Protein AF-A0A154L002-F1 (afdb_monomer_lite)

Secondary structure (DSSP, 8-state):
-TT-TTTSHHHHHHHHHHHHHSS-TT-------HHHHHH-HHHHHHHHHHHTT----HHHHHHHHHHTSHHHHHHHHHHHHTT-SSS-TT--SS---S----TT--HHHHHHHHHHHHHHHHHTT--

Radius of gyration: 18.24 Å; chains: 1; bounding box: 40×38×44 Å

pLDDT: mean 88.15, std 8.36, range [63.19, 97.56]

Foldseek 3Di:
DQPDPCPHLLVVQVVLVCVVPVDDPPDDDDDDDLQVCVVCVLVVVQVVCVVVVDDDDSVVSVVVCVCVDLVNVVVVCVVCLVVDPPDDNPDDPSDDDDDDDQPPADPVSVVVSCVNCVVVCVVVPHD

Sequence (127 aa):
MIRDPHYGIEAWVNHAQSWLTQTRPSVSFCVIKYEDLCNDTAGILRDIYTLLGFTIEDEVIHRAVESSSFSKMKENEAFCAEKNLTLPKDFTFVRKGGTSRGEGISPEDLSFINKRAGTMMKIFGYT

Structure (mmCIF, N/CA/C/O backbone):
data_AF-A0A154L002-F1
#
_entry.id   AF-A0A154L002-F1
#
loop_
_atom_site.group_PDB
_atom_site.id
_atom_site.type_symbol
_atom_site.label_atom_id
_atom_site.label_alt_id
_atom_site.label_comp_id
_atom_site.label_asym_id
_atom_site.label_entity_id
_atom_site.label_seq_id
_atom_site.pdbx_PDB_ins_code
_atom_site.Cartn_x
_atom_site.Cartn_y
_atom_site.Cartn_z
_atom_site.occupancy
_atom_site.B_iso_or_equiv
_atom_site.auth_seq_id
_atom_site.auth_comp_id
_atom_site.auth_asym_id
_atom_site.auth_atom_id
_atom_site.pdbx_PDB_model_num
ATOM 1 N N . MET A 1 1 ? 18.544 3.967 -8.776 1.00 76.75 1 MET A N 1
ATOM 2 C CA . MET A 1 1 ? 17.387 3.434 -8.024 1.00 76.75 1 MET A CA 1
ATOM 3 C C . MET A 1 1 ? 16.334 2.816 -8.943 1.00 76.75 1 MET A C 1
ATOM 5 O O . MET A 1 1 ? 16.132 1.623 -8.844 1.00 76.75 1 MET A O 1
ATOM 9 N N . ILE A 1 2 ? 15.718 3.545 -9.887 1.00 88.00 2 ILE A N 1
ATOM 10 C CA . ILE A 1 2 ? 14.635 2.988 -10.741 1.00 88.00 2 ILE A CA 1
ATOM 11 C C . ILE A 1 2 ? 15.080 1.776 -11.587 1.00 88.00 2 ILE A C 1
ATOM 13 O O . ILE A 1 2 ? 14.314 0.831 -11.757 1.00 88.00 2 ILE A O 1
ATOM 17 N N . ARG A 1 3 ? 16.323 1.786 -12.085 1.00 92.75 3 ARG A N 1
ATOM 18 C CA . ARG A 1 3 ? 16.932 0.697 -12.878 1.00 92.75 3 ARG A CA 1
ATOM 19 C C . ARG A 1 3 ? 17.698 -0.333 -12.030 1.00 92.75 3 ARG A C 1
ATOM 21 O O . ARG A 1 3 ? 18.418 -1.149 -12.588 1.00 92.75 3 ARG A O 1
ATOM 28 N N . ASP A 1 4 ? 17.619 -0.250 -10.702 1.00 93.56 4 ASP A N 1
ATOM 29 C CA . ASP A 1 4 ? 18.317 -1.193 -9.827 1.00 93.56 4 ASP A CA 1
ATOM 30 C C . ASP A 1 4 ? 17.697 -2.600 -9.956 1.00 93.56 4 ASP A C 1
ATOM 32 O O . ASP A 1 4 ? 16.470 -2.715 -9.936 1.00 93.56 4 ASP A O 1
ATOM 36 N N . PRO A 1 5 ? 18.495 -3.670 -10.101 1.00 88.75 5 PRO A N 1
ATOM 37 C CA . PRO A 1 5 ? 17.959 -5.014 -10.312 1.00 88.75 5 PRO A CA 1
ATOM 38 C C . PRO A 1 5 ? 17.265 -5.597 -9.071 1.00 88.75 5 PRO A C 1
ATOM 40 O O . PRO A 1 5 ? 16.415 -6.474 -9.207 1.00 88.75 5 PRO A O 1
ATOM 43 N N . HIS A 1 6 ? 17.606 -5.123 -7.870 1.00 90.62 6 HIS A N 1
ATOM 44 C CA . HIS A 1 6 ? 17.084 -5.643 -6.605 1.00 90.62 6 HIS A CA 1
ATOM 45 C C . HIS A 1 6 ? 16.014 -4.742 -5.990 1.00 90.62 6 HIS A C 1
ATOM 47 O O . HIS A 1 6 ? 15.109 -5.238 -5.324 1.00 90.62 6 HIS A O 1
ATOM 53 N N . TYR A 1 7 ? 16.097 -3.432 -6.227 1.00 92.19 7 TYR A N 1
ATOM 54 C CA . TYR A 1 7 ? 15.220 -2.438 -5.596 1.00 92.19 7 TYR A CA 1
ATOM 55 C C . TYR A 1 7 ? 14.502 -1.519 -6.594 1.00 92.19 7 TYR A C 1
ATOM 57 O O . TYR A 1 7 ? 13.801 -0.591 -6.192 1.00 92.19 7 TYR A O 1
ATOM 65 N N . GLY A 1 8 ? 14.701 -1.731 -7.895 1.00 93.75 8 GLY A N 1
ATOM 66 C CA . GLY A 1 8 ? 14.099 -0.928 -8.953 1.00 93.75 8 GLY A CA 1
ATOM 67 C C . GLY A 1 8 ? 12.724 -1.422 -9.396 1.00 93.75 8 GLY A C 1
ATOM 68 O O . GLY A 1 8 ? 12.105 -2.295 -8.786 1.00 93.75 8 GLY A O 1
ATOM 69 N N . ILE A 1 9 ? 12.244 -0.864 -10.509 1.00 94.38 9 ILE A N 1
ATOM 70 C CA . ILE A 1 9 ? 10.890 -1.136 -11.013 1.00 94.38 9 ILE A CA 1
ATOM 71 C C . ILE A 1 9 ? 10.688 -2.604 -11.405 1.00 94.38 9 ILE A C 1
ATOM 73 O O . ILE A 1 9 ? 9.601 -3.142 -11.240 1.00 94.38 9 ILE A O 1
ATOM 77 N N . GLU A 1 10 ? 11.732 -3.275 -11.888 1.00 93.50 10 GLU A N 1
ATOM 78 C CA . GLU A 1 10 ? 11.661 -4.688 -12.269 1.00 93.50 10 GLU A CA 1
ATOM 79 C C . GLU A 1 10 ? 11.475 -5.592 -11.045 1.00 93.50 10 GLU A C 1
ATOM 81 O O . GLU A 1 10 ? 10.651 -6.504 -11.074 1.00 93.50 10 GLU A O 1
ATOM 86 N N . ALA A 1 11 ? 12.142 -5.278 -9.931 1.00 95.12 11 ALA A N 1
ATOM 87 C CA . ALA A 1 11 ? 11.924 -5.967 -8.664 1.00 95.12 11 ALA A CA 1
ATOM 88 C C . ALA A 1 11 ? 10.483 -5.779 -8.158 1.00 95.12 11 ALA A C 1
ATOM 90 O O . ALA A 1 11 ? 9.856 -6.747 -7.726 1.00 95.12 11 ALA A O 1
ATOM 91 N N . TRP A 1 12 ? 9.922 -4.568 -8.283 1.00 94.00 12 TRP A N 1
ATOM 92 C CA . TRP A 1 12 ? 8.514 -4.315 -7.954 1.00 94.00 12 TRP A CA 1
ATOM 93 C C . TRP A 1 12 ? 7.554 -5.125 -8.835 1.00 94.00 12 TRP A C 1
ATOM 95 O O . TRP A 1 12 ? 6.633 -5.746 -8.307 1.00 94.00 12 TRP A O 1
ATOM 105 N N . VAL A 1 13 ? 7.782 -5.176 -10.155 1.00 94.56 13 VAL A N 1
ATOM 106 C CA . VAL A 1 13 ? 6.950 -5.966 -11.082 1.00 94.56 13 VAL A CA 1
ATOM 107 C C . VAL A 1 13 ? 6.980 -7.442 -10.704 1.00 94.56 13 VAL A C 1
ATOM 109 O O . VAL A 1 13 ? 5.922 -8.056 -10.587 1.00 94.56 13 VAL A O 1
ATOM 112 N N . ASN A 1 14 ? 8.169 -7.995 -10.461 1.00 93.88 14 ASN A N 1
ATOM 113 C CA . ASN A 1 14 ? 8.331 -9.395 -10.074 1.00 93.88 14 ASN A CA 1
ATOM 114 C C . ASN A 1 14 ? 7.625 -9.701 -8.747 1.00 93.88 14 ASN A C 1
ATOM 116 O O . ASN A 1 14 ? 6.953 -10.726 -8.626 1.00 93.88 14 ASN A O 1
ATOM 120 N N . HIS A 1 15 ? 7.734 -8.798 -7.770 1.00 93.06 15 HIS A N 1
ATOM 121 C CA . HIS A 1 15 ? 7.036 -8.925 -6.495 1.00 93.06 15 HIS A CA 1
ATOM 122 C C . HIS A 1 15 ? 5.513 -8.875 -6.674 1.00 93.06 15 HIS A C 1
ATOM 124 O O . HIS A 1 15 ? 4.810 -9.735 -6.162 1.00 93.06 15 HIS A O 1
ATOM 130 N N . ALA A 1 16 ? 4.977 -7.911 -7.425 1.00 92.62 16 ALA A N 1
ATOM 131 C CA . ALA A 1 16 ? 3.536 -7.822 -7.654 1.00 92.62 16 ALA A CA 1
ATOM 132 C C . ALA A 1 16 ? 2.999 -9.034 -8.441 1.00 92.62 16 ALA A C 1
ATOM 134 O O . ALA A 1 16 ? 1.926 -9.555 -8.137 1.00 92.62 16 ALA A O 1
ATOM 135 N N . GLN A 1 17 ? 3.768 -9.530 -9.415 1.00 92.38 17 GLN A N 1
ATOM 136 C CA . GLN A 1 17 ? 3.408 -10.704 -10.206 1.00 92.38 17 GLN A CA 1
ATOM 137 C C . GLN A 1 17 ? 3.376 -11.993 -9.384 1.00 92.38 17 GLN A C 1
ATOM 139 O O . GLN A 1 17 ? 2.552 -12.871 -9.663 1.00 92.38 17 GLN A O 1
ATOM 144 N N . SER A 1 18 ? 4.269 -12.147 -8.403 1.00 91.56 18 SER A N 1
ATOM 145 C CA . SER A 1 18 ? 4.352 -13.383 -7.621 1.00 91.56 18 SER A CA 1
ATOM 146 C C . SER A 1 18 ? 3.071 -13.629 -6.823 1.00 91.56 18 SER A C 1
ATOM 148 O O . SER A 1 18 ? 2.597 -14.762 -6.791 1.00 91.56 18 SER A O 1
ATOM 150 N N . TRP A 1 19 ? 2.425 -12.577 -6.311 1.00 90.06 19 TRP A N 1
ATOM 151 C CA . TRP A 1 19 ? 1.111 -12.679 -5.665 1.00 90.06 19 TRP A CA 1
ATOM 152 C C . TRP A 1 19 ? 0.031 -13.241 -6.595 1.00 90.06 19 TRP A C 1
ATOM 154 O O . TRP A 1 19 ? -0.827 -13.998 -6.153 1.00 90.06 19 TRP A O 1
ATOM 164 N N . LEU A 1 20 ? 0.082 -12.924 -7.890 1.00 87.50 20 LEU A N 1
ATOM 165 C CA . LEU A 1 20 ? -0.924 -13.375 -8.856 1.00 87.50 20 LEU A CA 1
ATOM 166 C C . LEU A 1 20 ? -0.635 -14.768 -9.425 1.00 87.50 20 LEU A C 1
ATOM 168 O O . LEU A 1 20 ? -1.558 -15.499 -9.767 1.00 87.50 20 LEU A O 1
ATOM 172 N N . THR A 1 21 ? 0.642 -15.127 -9.564 1.00 87.75 21 THR A N 1
ATOM 173 C CA . THR A 1 21 ? 1.066 -16.314 -10.330 1.00 87.75 21 THR A CA 1
ATOM 174 C C . THR A 1 21 ? 1.611 -17.449 -9.472 1.00 87.75 21 THR A C 1
ATOM 176 O O . THR A 1 21 ? 1.618 -18.593 -9.918 1.00 87.75 21 THR A O 1
ATOM 179 N N . GLN A 1 22 ? 2.073 -17.155 -8.255 1.00 85.69 22 GLN A N 1
ATOM 180 C CA . GLN A 1 22 ? 2.732 -18.123 -7.370 1.00 85.69 22 GLN A CA 1
ATOM 181 C C . GLN A 1 22 ? 1.908 -18.434 -6.118 1.00 85.69 22 GLN A C 1
ATOM 183 O O . GLN A 1 22 ? 2.313 -19.262 -5.298 1.00 85.69 22 GLN A O 1
ATOM 188 N N . THR A 1 23 ? 0.737 -17.813 -5.970 1.00 83.75 23 THR A N 1
ATOM 189 C CA . THR A 1 23 ? -0.187 -18.162 -4.894 1.00 83.75 23 THR A CA 1
ATOM 190 C C . THR A 1 23 ? -0.811 -19.525 -5.166 1.00 83.75 23 THR A C 1
ATOM 192 O O . THR A 1 23 ? -1.276 -19.820 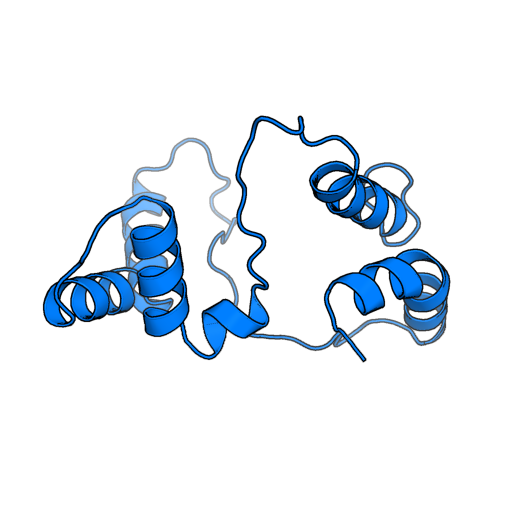-6.268 1.00 83.75 23 THR A O 1
ATOM 195 N N . ARG A 1 24 ? -0.792 -20.393 -4.151 1.00 85.06 24 ARG A N 1
ATOM 196 C CA . ARG A 1 24 ? -1.356 -21.741 -4.255 1.00 85.06 24 ARG A CA 1
ATOM 197 C C . ARG A 1 24 ? -2.863 -21.649 -4.523 1.00 85.06 24 ARG A C 1
ATOM 199 O O . ARG A 1 24 ? -3.517 -20.853 -3.857 1.00 85.06 24 ARG A O 1
ATOM 206 N N . PRO A 1 25 ? -3.442 -22.524 -5.365 1.00 80.50 25 PRO A N 1
ATOM 207 C CA . PRO A 1 25 ? -4.885 -22.524 -5.630 1.00 80.50 25 PRO A CA 1
ATOM 208 C C . PRO A 1 25 ? -5.763 -22.660 -4.377 1.00 80.50 25 PRO A C 1
ATOM 210 O O . PRO A 1 25 ? -6.919 -22.260 -4.385 1.00 80.50 25 PRO A O 1
ATOM 213 N N . SER A 1 26 ? -5.222 -23.231 -3.297 1.00 83.94 26 SER A N 1
ATOM 214 C CA . SER A 1 26 ? -5.913 -23.402 -2.017 1.00 83.94 26 SER A CA 1
ATOM 215 C C . SER A 1 26 ? -5.893 -22.161 -1.115 1.00 83.94 26 SER A C 1
ATOM 217 O O . SER A 1 26 ? -6.427 -22.223 -0.011 1.00 83.94 26 SER A O 1
ATOM 219 N N . VAL A 1 27 ? -5.213 -21.080 -1.508 1.00 82.25 27 VAL A N 1
ATOM 220 C CA . VAL A 1 27 ? -5.080 -19.857 -0.708 1.00 82.25 27 VAL A CA 1
ATOM 221 C C . VAL A 1 27 ? -5.944 -18.766 -1.322 1.00 82.25 27 VAL A C 1
ATOM 223 O O . VAL A 1 27 ? -5.674 -18.294 -2.424 1.00 82.25 27 VAL A O 1
ATOM 226 N N . SER A 1 28 ? -6.954 -18.333 -0.575 1.00 77.88 28 SER A N 1
ATOM 227 C CA . SER A 1 28 ? -7.713 -17.125 -0.891 1.00 77.88 28 SER A CA 1
ATOM 228 C C . SER A 1 28 ? -6.932 -15.901 -0.425 1.00 77.88 28 SER A C 1
ATOM 230 O O . SER A 1 28 ? -6.486 -15.844 0.721 1.00 77.88 28 SER A O 1
ATOM 232 N N . PHE A 1 29 ? -6.777 -14.911 -1.297 1.00 83.69 29 PHE A N 1
ATOM 233 C CA . PHE A 1 29 ? -6.165 -13.628 -0.963 1.00 83.69 29 PHE A CA 1
ATOM 234 C C . PHE A 1 29 ? -6.959 -12.488 -1.598 1.00 83.69 29 PHE A C 1
ATOM 236 O O . PHE A 1 29 ? -7.643 -12.674 -2.603 1.00 83.69 29 PHE A O 1
ATOM 243 N N . CYS A 1 30 ? -6.861 -11.308 -0.993 1.00 85.00 30 CYS A N 1
ATOM 244 C CA . CYS A 1 30 ? -7.463 -10.078 -1.487 1.00 85.00 30 CYS A CA 1
ATOM 245 C C . CYS A 1 30 ? -6.347 -9.110 -1.866 1.00 85.00 30 CYS A C 1
ATOM 247 O O . CYS A 1 30 ? -5.458 -8.847 -1.054 1.00 85.00 30 CYS A O 1
ATOM 249 N N . VAL A 1 31 ? -6.385 -8.592 -3.093 1.00 89.00 31 VAL A N 1
ATOM 250 C CA . VAL A 1 31 ? -5.485 -7.519 -3.521 1.00 89.00 31 VAL A CA 1
ATOM 251 C C . VAL A 1 31 ? -6.223 -6.201 -3.381 1.00 89.00 31 VAL A C 1
ATOM 253 O O . VAL A 1 31 ? -7.281 -6.017 -3.973 1.00 89.00 31 VAL A O 1
ATOM 256 N N . ILE A 1 32 ? -5.635 -5.284 -2.621 1.00 91.81 32 ILE A N 1
ATOM 257 C CA . ILE A 1 32 ? -6.183 -3.954 -2.370 1.00 91.81 32 ILE A CA 1
ATOM 258 C C . ILE A 1 32 ? -5.168 -2.934 -2.863 1.00 91.81 32 ILE A C 1
ATOM 260 O O . ILE A 1 32 ? -3.992 -2.987 -2.493 1.00 91.81 32 ILE A O 1
ATOM 264 N N . LYS A 1 33 ? -5.623 -1.995 -3.691 1.00 91.81 33 LYS A N 1
ATOM 265 C CA . LYS A 1 33 ? -4.805 -0.858 -4.110 1.00 91.81 33 LYS A CA 1
ATOM 266 C C . LYS A 1 33 ? -4.822 0.208 -3.030 1.00 91.81 33 LYS A C 1
ATOM 268 O O . LYS A 1 33 ? -5.858 0.480 -2.425 1.00 91.81 33 LYS A O 1
ATOM 273 N N . TYR A 1 34 ? -3.674 0.840 -2.820 1.00 91.50 34 TYR A N 1
ATOM 274 C CA . TYR A 1 34 ? -3.555 1.918 -1.845 1.00 91.50 34 TYR A CA 1
ATOM 275 C C . TYR A 1 34 ? -4.495 3.084 -2.178 1.00 91.50 34 TYR A C 1
ATOM 277 O O . TYR A 1 34 ? -5.112 3.654 -1.285 1.00 91.50 34 TYR A O 1
ATOM 285 N N . GLU A 1 35 ? -4.651 3.403 -3.464 1.00 91.38 35 GLU A N 1
ATOM 286 C CA . GLU A 1 35 ? -5.531 4.478 -3.918 1.00 91.38 35 GLU A CA 1
ATOM 287 C C . GLU A 1 35 ? -7.004 4.193 -3.598 1.00 91.38 35 GLU A C 1
ATOM 289 O O . GLU A 1 35 ? -7.702 5.085 -3.118 1.00 91.38 35 GLU A O 1
ATOM 294 N N . ASP A 1 36 ? -7.456 2.953 -3.802 1.00 93.06 36 ASP A N 1
ATOM 295 C CA . ASP A 1 36 ? -8.829 2.540 -3.491 1.00 93.06 36 ASP A CA 1
ATOM 296 C C . ASP A 1 36 ? -9.065 2.563 -1.975 1.00 93.06 36 ASP A C 1
ATOM 298 O O . ASP A 1 36 ? -10.088 3.068 -1.516 1.00 93.06 36 ASP A O 1
ATOM 302 N N . LEU A 1 37 ? -8.079 2.103 -1.192 1.00 93.56 37 LEU A N 1
ATOM 303 C CA . LEU A 1 37 ? -8.107 2.176 0.269 1.00 93.56 37 LEU A CA 1
ATOM 304 C C . LEU A 1 37 ? -8.217 3.620 0.764 1.00 93.56 37 LEU A C 1
ATOM 306 O O . LEU A 1 37 ? -8.952 3.878 1.706 1.00 93.56 37 LEU A O 1
ATOM 310 N N . CYS A 1 38 ? -7.500 4.566 0.153 1.00 91.62 38 CYS A N 1
ATOM 311 C CA . CYS A 1 38 ? -7.617 5.978 0.512 1.00 91.62 38 CYS A CA 1
ATOM 312 C C . CYS A 1 38 ? -8.964 6.587 0.106 1.00 91.62 38 CYS A C 1
ATOM 314 O O . CYS A 1 38 ? -9.418 7.518 0.768 1.00 91.62 38 CYS A O 1
ATOM 316 N N . ASN A 1 39 ? -9.569 6.108 -0.983 1.00 93.38 39 ASN A N 1
ATOM 317 C CA . ASN A 1 39 ? -10.834 6.627 -1.492 1.00 93.38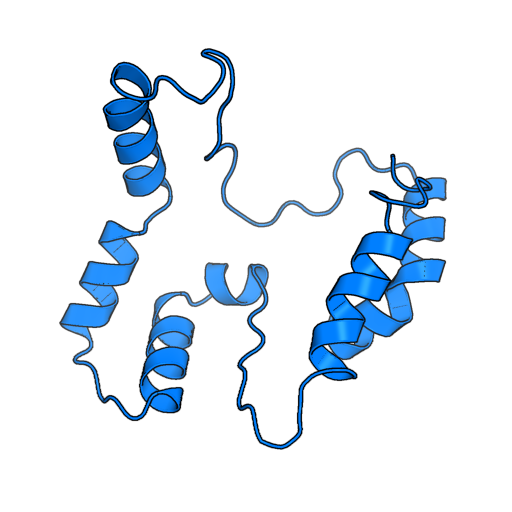 39 ASN A CA 1
ATOM 318 C C . ASN A 1 39 ? -12.041 6.137 -0.677 1.00 93.38 39 ASN A C 1
ATOM 320 O O . ASN A 1 39 ? -12.939 6.926 -0.400 1.00 93.38 39 ASN A O 1
ATOM 324 N N . ASP A 1 40 ? -12.059 4.861 -0.281 1.00 95.62 40 ASP A N 1
ATOM 325 C CA . ASP A 1 40 ? -13.131 4.276 0.531 1.00 95.62 40 ASP A CA 1
ATOM 326 C C . ASP A 1 40 ? -12.595 3.272 1.564 1.00 95.62 40 ASP A C 1
ATOM 328 O O . ASP A 1 40 ? -12.762 2.055 1.459 1.00 95.62 40 ASP A O 1
ATOM 332 N N . THR A 1 41 ? -11.945 3.791 2.608 1.00 96.00 41 THR A N 1
ATOM 333 C CA . THR A 1 41 ? -11.367 2.962 3.676 1.00 96.00 41 THR A CA 1
ATOM 334 C C . THR A 1 41 ? -12.411 2.077 4.360 1.00 96.00 41 THR A C 1
ATOM 336 O O . THR A 1 41 ? -12.127 0.929 4.696 1.00 96.00 41 THR A O 1
ATOM 339 N N . ALA A 1 42 ? -13.615 2.609 4.596 1.00 96.81 42 ALA A N 1
ATOM 340 C CA . ALA A 1 42 ? -14.672 1.902 5.313 1.00 96.81 42 ALA A CA 1
ATOM 341 C C . ALA A 1 42 ? -15.268 0.769 4.468 1.00 96.81 42 ALA A C 1
ATOM 343 O O . ALA A 1 42 ? -15.481 -0.327 4.989 1.00 96.81 42 ALA A O 1
ATOM 344 N N . GLY A 1 43 ? -15.505 1.015 3.175 1.00 96.06 43 GLY A N 1
ATOM 345 C CA . GLY A 1 43 ? -15.924 -0.005 2.215 1.00 96.06 43 GLY A CA 1
ATOM 346 C C . GLY A 1 43 ? -14.909 -1.137 2.120 1.00 96.06 43 GLY A C 1
ATOM 347 O O . GLY A 1 43 ? -15.255 -2.285 2.388 1.00 96.06 43 GLY A O 1
ATOM 348 N N . ILE A 1 44 ? -13.635 -0.805 1.888 1.00 96.31 44 ILE A N 1
ATOM 349 C CA . ILE A 1 44 ? -12.561 -1.802 1.803 1.00 96.31 44 ILE A CA 1
ATOM 350 C C . ILE A 1 44 ? -12.442 -2.620 3.095 1.00 96.31 44 ILE A C 1
ATOM 352 O O . ILE A 1 44 ? -12.299 -3.841 3.040 1.00 96.31 44 ILE A O 1
ATOM 356 N N . LEU A 1 45 ? -12.534 -1.990 4.271 1.00 95.69 45 LEU A N 1
ATOM 357 C CA . LEU A 1 45 ? -12.472 -2.724 5.537 1.00 95.69 45 LEU A CA 1
ATOM 358 C C . LEU A 1 45 ? -13.650 -3.699 5.688 1.00 95.69 45 LEU A C 1
ATOM 360 O O . LEU A 1 45 ? -13.457 -4.831 6.137 1.00 95.69 45 LEU A O 1
ATOM 364 N N . ARG A 1 46 ? -14.855 -3.294 5.276 1.00 94.81 46 ARG A N 1
ATOM 365 C CA . ARG A 1 46 ? -16.040 -4.162 5.272 1.00 94.81 46 ARG A CA 1
ATOM 366 C C . ARG A 1 46 ? -15.872 -5.345 4.317 1.00 94.81 46 ARG A C 1
ATOM 368 O O . ARG A 1 46 ? -16.210 -6.469 4.694 1.00 94.81 46 ARG A O 1
ATOM 375 N N . ASP A 1 47 ? -15.300 -5.122 3.138 1.00 92.50 47 ASP A N 1
ATOM 376 C CA . ASP A 1 47 ? -15.036 -6.178 2.156 1.00 92.50 47 ASP A CA 1
ATOM 377 C C . ASP A 1 47 ? -14.026 -7.205 2.686 1.00 92.50 47 ASP A C 1
ATOM 379 O O . ASP A 1 47 ? -14.240 -8.412 2.550 1.00 92.50 47 ASP A O 1
ATOM 383 N N . ILE A 1 48 ? -12.970 -6.750 3.375 1.00 93.56 48 ILE A N 1
ATOM 384 C CA . ILE A 1 48 ? -12.000 -7.636 4.040 1.00 93.56 48 ILE A CA 1
ATOM 385 C C . ILE A 1 48 ? -12.700 -8.525 5.071 1.00 93.56 48 ILE A C 1
ATOM 387 O O . ILE A 1 48 ? -12.513 -9.742 5.064 1.00 93.56 48 ILE A O 1
ATOM 391 N N . TYR A 1 49 ? -13.508 -7.950 5.967 1.00 93.12 49 TYR A N 1
ATOM 392 C CA . TYR A 1 49 ? -14.193 -8.739 6.995 1.00 93.12 49 TYR A CA 1
ATOM 393 C C . TYR A 1 49 ? -15.227 -9.696 6.405 1.00 93.12 49 TYR A C 1
ATOM 395 O O . TYR A 1 49 ? -15.326 -10.835 6.861 1.00 93.12 49 TYR A O 1
ATOM 403 N N . THR A 1 50 ? -15.925 -9.276 5.351 1.00 90.69 50 THR A N 1
ATOM 404 C CA . THR A 1 50 ? -16.862 -10.132 4.615 1.00 90.69 50 THR A CA 1
ATOM 405 C C . THR A 1 50 ? -16.135 -11.326 3.998 1.00 90.69 50 THR A C 1
ATOM 407 O O . THR A 1 50 ? -16.598 -12.458 4.133 1.00 90.69 50 THR A O 1
ATOM 410 N N . LEU A 1 51 ? -14.956 -11.112 3.401 1.00 88.62 51 LEU A N 1
ATOM 411 C CA . LEU A 1 51 ? -14.110 -12.189 2.874 1.00 88.62 51 LEU A CA 1
ATOM 412 C C . LEU A 1 51 ? -13.661 -13.168 3.969 1.00 88.62 51 LEU A C 1
ATOM 414 O O . LEU A 1 51 ? -13.544 -14.366 3.721 1.00 88.62 51 LEU A O 1
ATOM 418 N N . LEU A 1 52 ? -13.427 -12.666 5.181 1.00 90.94 52 LEU A N 1
ATOM 419 C CA . LEU A 1 52 ? -13.090 -13.477 6.351 1.00 90.94 52 LEU A CA 1
ATOM 420 C C . LEU A 1 52 ? -14.312 -14.169 6.988 1.00 90.94 52 LEU A C 1
ATOM 422 O O . LEU A 1 52 ? -14.139 -14.952 7.920 1.00 90.94 52 LEU A O 1
ATOM 426 N N . GLY A 1 53 ? -15.529 -13.914 6.493 1.00 92.44 53 GLY A N 1
ATOM 427 C CA . GLY A 1 53 ? -16.768 -14.518 6.988 1.00 92.44 53 GLY A CA 1
ATOM 428 C C . GLY A 1 53 ? -17.398 -13.798 8.184 1.00 92.44 53 GLY A C 1
ATOM 429 O O . GLY A 1 53 ? -18.215 -14.392 8.886 1.00 92.44 53 GLY A O 1
ATOM 430 N N . PHE A 1 54 ? -17.037 -12.536 8.430 1.00 94.38 54 PHE A N 1
ATOM 431 C CA . PHE A 1 54 ? -17.584 -11.728 9.518 1.00 94.38 54 PHE A CA 1
ATOM 432 C C . PHE A 1 54 ? -18.520 -10.638 9.000 1.00 94.38 54 PHE A C 1
ATOM 434 O O . PHE A 1 54 ? -18.237 -9.963 8.014 1.00 94.38 54 PHE A O 1
ATOM 441 N N . THR A 1 55 ? -19.619 -10.422 9.721 1.00 94.19 55 THR A N 1
ATOM 442 C CA . THR A 1 55 ? -20.456 -9.224 9.583 1.00 94.19 55 THR A CA 1
ATOM 443 C C . THR A 1 55 ? -20.124 -8.287 10.733 1.00 94.19 55 THR A C 1
ATOM 445 O O . THR A 1 55 ? -20.206 -8.687 11.894 1.00 94.19 55 THR A O 1
ATOM 448 N N . ILE A 1 56 ? -19.700 -7.067 10.411 1.00 95.81 56 ILE A N 1
ATOM 449 C CA . ILE A 1 56 ? -19.269 -6.068 11.389 1.00 95.81 56 ILE A CA 1
ATOM 450 C C . ILE A 1 56 ? -20.215 -4.875 11.315 1.00 95.81 56 ILE A C 1
ATOM 452 O O . ILE A 1 56 ? -20.499 -4.380 10.228 1.00 95.81 56 ILE A O 1
ATOM 456 N N . GLU A 1 57 ? -20.670 -4.416 12.478 1.00 96.44 57 GLU A N 1
ATOM 457 C CA . GLU A 1 57 ? -21.501 -3.219 12.606 1.00 96.44 57 GLU A CA 1
ATOM 458 C C . GLU A 1 57 ? -20.775 -1.975 12.081 1.00 96.44 57 GLU A C 1
ATOM 460 O O . GLU A 1 57 ? -19.586 -1.766 12.356 1.00 96.44 57 GLU A O 1
ATOM 465 N N . ASP A 1 58 ? -21.506 -1.101 11.392 1.00 94.81 58 ASP A N 1
ATOM 466 C CA . ASP A 1 58 ? -20.939 0.097 10.765 1.00 94.81 58 ASP A CA 1
ATOM 467 C C . ASP A 1 58 ? -20.232 1.010 11.777 1.00 94.81 58 ASP A C 1
ATOM 469 O O . ASP A 1 58 ? -19.164 1.551 11.493 1.00 94.81 58 ASP A O 1
ATOM 473 N N . GLU A 1 59 ? -20.753 1.126 13.002 1.00 97.00 59 GLU A N 1
ATOM 474 C CA . GLU A 1 59 ? -20.119 1.910 14.068 1.00 97.00 59 GLU A CA 1
ATOM 475 C C . GLU A 1 59 ? -18.715 1.386 14.423 1.00 97.00 59 GLU A C 1
ATOM 477 O O . GLU A 1 59 ? -17.794 2.156 14.709 1.00 97.00 59 GLU A O 1
ATOM 482 N N . VAL A 1 60 ? -18.515 0.066 14.401 1.00 97.25 60 VAL A N 1
ATOM 483 C CA . VAL A 1 60 ? -17.203 -0.542 14.662 1.00 97.25 60 VAL A CA 1
ATOM 484 C C . VAL A 1 60 ? -16.242 -0.222 13.519 1.00 97.25 60 VAL A C 1
ATOM 486 O O . VAL A 1 60 ? -15.106 0.172 13.785 1.00 97.25 60 VAL A O 1
ATOM 489 N N . ILE A 1 61 ? -16.704 -0.320 12.268 1.00 97.50 61 ILE A N 1
ATOM 490 C CA . ILE A 1 61 ? -15.914 0.042 11.083 1.00 97.50 61 ILE A CA 1
ATOM 491 C C . ILE A 1 61 ? -15.493 1.512 11.148 1.00 97.50 61 ILE A C 1
ATOM 493 O O . ILE A 1 61 ? -14.307 1.812 11.016 1.00 97.50 61 ILE A O 1
ATOM 497 N N . HIS A 1 62 ? -16.424 2.429 11.415 1.00 96.94 62 HIS A N 1
ATOM 498 C CA . HIS A 1 62 ? -16.124 3.859 11.485 1.00 96.94 62 HIS A CA 1
ATOM 499 C C . HIS A 1 62 ? -15.117 4.191 12.586 1.00 96.94 62 HIS A C 1
ATOM 501 O O . HIS A 1 62 ? -14.142 4.898 12.326 1.00 96.94 62 HIS A O 1
ATOM 507 N N . ARG A 1 63 ? -15.276 3.614 13.785 1.00 97.56 63 ARG A N 1
ATOM 508 C CA . ARG A 1 63 ? -14.297 3.792 14.869 1.00 97.56 63 ARG A CA 1
ATOM 509 C C . ARG A 1 63 ? -12.918 3.250 14.500 1.00 97.56 63 ARG A C 1
ATOM 511 O O . ARG A 1 63 ? -11.912 3.884 14.823 1.00 97.56 63 ARG A O 1
ATOM 518 N N . ALA A 1 64 ? -12.849 2.102 13.824 1.00 96.75 64 ALA A N 1
ATOM 519 C CA . ALA A 1 64 ? -11.584 1.521 13.378 1.00 96.75 64 ALA A CA 1
ATOM 520 C C . ALA A 1 64 ? -10.886 2.401 12.328 1.00 96.75 64 ALA A C 1
ATOM 522 O O . ALA A 1 64 ? -9.678 2.632 12.428 1.00 96.75 64 ALA A O 1
ATOM 523 N N . VAL A 1 65 ? -11.645 2.935 11.365 1.00 96.44 65 VAL A N 1
ATOM 524 C CA . VAL A 1 65 ? -11.141 3.867 10.346 1.00 96.44 65 VAL A CA 1
ATOM 525 C C . VAL A 1 65 ? -10.619 5.149 10.993 1.00 96.44 65 VAL A C 1
ATOM 527 O O . VAL A 1 65 ? -9.501 5.564 10.698 1.00 96.44 65 VAL A O 1
ATOM 530 N N . GLU A 1 66 ? -11.369 5.748 11.919 1.00 96.19 66 GLU A N 1
ATOM 531 C CA . GLU A 1 66 ? -10.948 6.971 12.609 1.00 96.19 66 GLU A CA 1
ATOM 532 C C . GLU A 1 66 ? -9.695 6.754 13.472 1.00 96.19 66 GLU A C 1
ATOM 534 O O . GLU A 1 66 ? -8.745 7.542 13.415 1.00 96.19 66 GLU A O 1
ATOM 539 N N . SER A 1 67 ? -9.636 5.632 14.193 1.00 95.31 67 SER A N 1
ATOM 540 C CA . SER A 1 67 ? -8.465 5.246 14.997 1.00 95.31 67 SER A CA 1
ATOM 541 C C . SER A 1 67 ? -7.224 4.968 14.143 1.00 95.31 67 SER A C 1
ATOM 543 O O . SER A 1 67 ? -6.100 5.123 14.618 1.00 95.31 67 SER A O 1
ATOM 545 N N . SER A 1 68 ? -7.424 4.581 12.882 1.00 93.50 68 SER A N 1
ATOM 546 C CA . SER A 1 68 ? -6.362 4.308 11.905 1.00 93.50 68 SER A CA 1
ATOM 547 C C . SER A 1 68 ? -6.110 5.489 10.962 1.00 93.50 68 SER A C 1
ATOM 549 O O . SER A 1 68 ? -5.409 5.348 9.961 1.00 93.50 68 SER A O 1
ATOM 551 N N . SER A 1 69 ? -6.686 6.658 11.251 1.00 92.81 69 SER A N 1
ATOM 552 C CA . SER A 1 69 ? -6.496 7.852 10.434 1.00 92.81 69 SER A CA 1
ATOM 553 C C . SER A 1 69 ? -5.034 8.297 10.426 1.00 92.81 69 SER A C 1
ATOM 555 O O . SER A 1 69 ? -4.276 8.088 11.374 1.00 92.81 69 SER A O 1
ATOM 557 N N . PHE A 1 70 ? -4.632 8.970 9.349 1.00 91.12 70 PHE A N 1
ATOM 558 C CA . PHE A 1 70 ? -3.258 9.440 9.182 1.00 91.12 70 PHE A CA 1
ATOM 559 C C . PHE A 1 70 ? -2.774 10.326 10.344 1.00 91.12 70 PHE A C 1
ATOM 561 O O . PHE A 1 70 ? -1.627 10.215 10.777 1.00 91.12 70 PHE A O 1
ATOM 568 N N . SER A 1 71 ? -3.646 11.189 10.873 1.00 91.44 71 SER A N 1
ATOM 569 C CA . SER A 1 71 ? -3.358 12.017 12.049 1.00 91.44 71 SER A CA 1
ATOM 570 C C . SER A 1 71 ? -3.100 11.161 13.287 1.00 91.44 71 SER A C 1
ATOM 572 O O . SER A 1 71 ? -2.093 11.371 13.963 1.00 91.44 71 SER A O 1
ATOM 574 N N . LYS A 1 72 ? -3.949 10.159 13.547 1.00 93.44 72 LYS A N 1
ATOM 575 C CA . LYS A 1 72 ? -3.793 9.256 14.691 1.00 93.44 72 LYS A CA 1
ATOM 576 C C . LYS A 1 72 ? -2.553 8.373 14.564 1.00 93.44 72 LYS A C 1
ATOM 578 O O . LYS A 1 72 ? -1.845 8.163 15.543 1.00 93.44 72 LYS A O 1
ATOM 583 N N . MET A 1 73 ? -2.222 7.930 13.350 1.00 92.00 73 MET A N 1
ATOM 584 C CA . MET A 1 73 ? -0.972 7.217 13.075 1.00 92.00 73 MET A CA 1
ATOM 585 C C . MET A 1 73 ? 0.261 8.081 13.367 1.00 92.00 73 MET A C 1
ATOM 587 O O . MET A 1 73 ? 1.207 7.582 13.970 1.00 92.00 73 MET A O 1
ATOM 591 N N . LYS A 1 74 ? 0.252 9.371 12.998 1.00 90.25 74 LYS A N 1
ATOM 592 C CA . LYS A 1 74 ? 1.341 10.307 13.332 1.00 90.25 74 LYS A CA 1
ATOM 593 C C . LYS A 1 74 ? 1.470 10.563 14.829 1.00 90.25 74 LYS A C 1
ATOM 595 O O . LYS A 1 74 ? 2.582 10.610 15.344 1.00 90.25 74 LYS A O 1
ATOM 600 N N . GLU A 1 75 ? 0.349 10.730 15.522 1.00 90.25 75 GLU A N 1
ATOM 601 C CA . GLU A 1 75 ? 0.328 10.882 16.979 1.00 90.25 75 GLU A CA 1
ATOM 602 C C . GLU A 1 75 ? 0.923 9.645 17.666 1.00 90.25 75 GLU A C 1
ATOM 604 O O . GLU A 1 75 ? 1.802 9.770 18.518 1.00 90.25 75 GLU A O 1
ATOM 609 N N . ASN A 1 76 ? 0.515 8.449 17.229 1.00 88.44 76 ASN A N 1
ATOM 610 C CA . ASN A 1 76 ? 1.052 7.186 17.728 1.00 88.44 76 ASN A CA 1
ATOM 611 C C . ASN A 1 76 ? 2.546 7.030 17.418 1.00 88.44 76 ASN A C 1
ATOM 613 O O . ASN A 1 76 ? 3.298 6.561 18.270 1.00 88.44 76 ASN A O 1
ATOM 617 N N . GLU A 1 77 ? 2.997 7.427 16.224 1.00 87.69 77 GLU A N 1
ATOM 618 C CA . GLU A 1 77 ? 4.419 7.427 15.878 1.00 87.69 77 GLU A CA 1
ATOM 619 C C . GLU A 1 77 ? 5.214 8.339 16.817 1.00 87.69 77 GLU A C 1
ATOM 621 O O . GLU A 1 77 ? 6.217 7.894 17.367 1.00 87.69 77 GLU A O 1
ATOM 626 N N . ALA A 1 78 ? 4.752 9.569 17.058 1.00 84.75 78 ALA A N 1
ATOM 627 C CA . ALA A 1 78 ? 5.414 10.507 17.963 1.00 84.75 78 ALA A CA 1
ATOM 628 C C . ALA A 1 78 ? 5.473 9.973 19.403 1.00 84.75 78 ALA A C 1
ATOM 630 O O . ALA A 1 78 ? 6.528 10.015 20.034 1.00 84.75 78 ALA A O 1
ATOM 631 N N . PHE A 1 79 ? 4.372 9.400 19.896 1.00 84.00 79 PHE A N 1
ATOM 632 C CA . PHE A 1 79 ? 4.318 8.777 21.218 1.00 84.00 79 PHE A CA 1
ATOM 633 C C . PHE A 1 79 ? 5.293 7.596 21.350 1.00 84.00 79 PHE A C 1
ATOM 635 O O . PHE A 1 79 ? 5.952 7.424 22.377 1.00 84.00 79 PHE A O 1
ATOM 642 N N . CYS A 1 80 ? 5.401 6.770 20.309 1.00 81.06 80 CYS A N 1
ATOM 643 C CA . CYS A 1 80 ? 6.293 5.615 20.299 1.00 81.06 80 CYS A CA 1
ATOM 644 C C . CYS A 1 80 ? 7.752 5.986 20.009 1.00 81.06 80 CYS A C 1
ATOM 646 O O . CYS A 1 80 ? 8.643 5.250 20.427 1.00 81.06 80 CYS A O 1
ATOM 648 N N . ALA A 1 81 ? 8.026 7.100 19.326 1.00 76.69 81 ALA A N 1
ATOM 649 C CA . ALA A 1 81 ? 9.378 7.531 18.969 1.00 76.69 81 ALA A CA 1
ATOM 650 C C . ALA A 1 81 ? 10.272 7.721 20.203 1.00 76.69 81 ALA A C 1
ATOM 652 O O . ALA A 1 81 ? 11.438 7.339 20.177 1.00 76.69 81 ALA A O 1
ATOM 653 N N . GLU A 1 82 ? 9.714 8.206 21.315 1.00 68.75 82 GLU A N 1
ATOM 654 C CA . GLU A 1 82 ? 10.438 8.332 22.589 1.00 68.75 82 GLU A CA 1
ATOM 655 C C . GLU A 1 82 ? 10.850 6.976 23.190 1.00 68.75 82 GLU A C 1
ATOM 657 O O . GLU A 1 82 ? 11.795 6.900 23.974 1.00 68.75 82 GLU A O 1
ATOM 662 N N . LYS A 1 83 ? 10.154 5.895 22.818 1.00 70.88 83 LYS A N 1
ATOM 663 C CA . LYS A 1 83 ? 10.346 4.535 23.348 1.00 70.88 83 LYS A CA 1
ATOM 664 C C . LYS A 1 83 ? 10.987 3.572 22.344 1.00 70.88 83 LYS A C 1
ATOM 666 O O . LYS A 1 83 ? 11.351 2.457 22.717 1.00 70.88 83 LYS A O 1
ATOM 671 N N . ASN A 1 84 ? 11.130 3.976 21.083 1.00 66.81 84 ASN A N 1
ATOM 672 C CA . ASN A 1 84 ? 11.647 3.137 20.009 1.00 66.81 84 ASN A CA 1
ATOM 673 C C . ASN A 1 84 ? 13.180 3.168 19.973 1.00 66.81 84 ASN A C 1
ATOM 675 O O . ASN A 1 84 ? 13.789 4.102 19.464 1.00 66.81 84 ASN A O 1
ATOM 679 N N . LEU A 1 85 ? 13.808 2.098 20.470 1.00 64.56 85 LEU A N 1
ATOM 680 C CA . LEU A 1 85 ? 15.270 1.932 20.477 1.00 64.56 85 LEU A CA 1
ATOM 681 C C . LEU A 1 85 ? 15.849 1.453 19.132 1.00 64.56 85 LEU A C 1
ATOM 683 O O . LEU A 1 85 ? 17.066 1.412 18.969 1.00 64.56 85 LEU A O 1
ATOM 687 N N . THR A 1 86 ? 14.999 1.046 18.187 1.00 74.62 86 THR A N 1
ATOM 688 C CA . THR A 1 86 ? 15.401 0.355 16.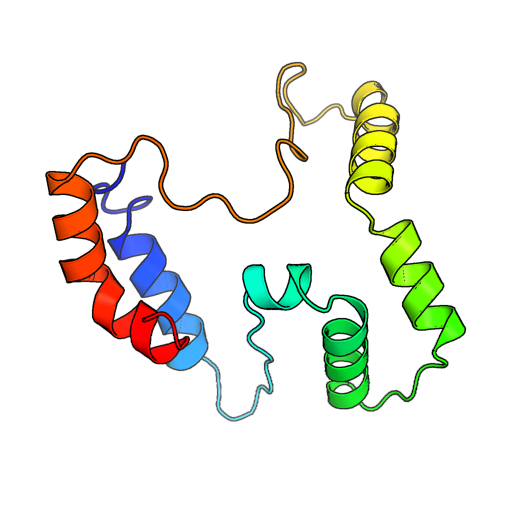948 1.00 74.62 86 THR A CA 1
ATOM 689 C C . THR A 1 86 ? 15.422 1.241 15.708 1.00 74.62 86 THR A C 1
ATOM 691 O O . THR A 1 86 ? 16.131 0.920 14.756 1.00 74.62 86 THR A O 1
ATOM 694 N N . LEU A 1 87 ? 14.662 2.339 15.688 1.00 72.62 87 LEU A N 1
ATOM 695 C CA . LEU A 1 87 ? 14.602 3.242 14.540 1.00 72.62 87 LEU A CA 1
ATOM 696 C C . LEU A 1 87 ? 15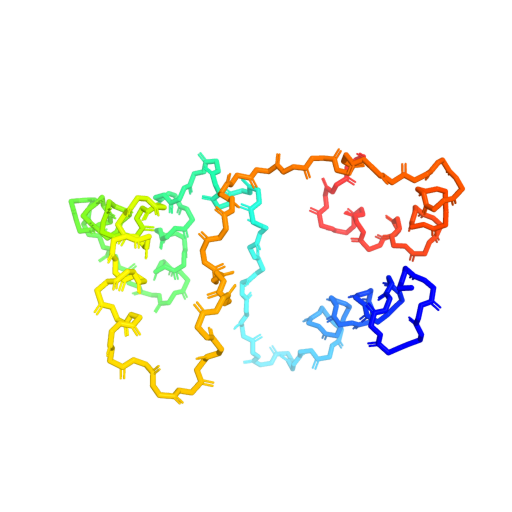.567 4.422 14.727 1.00 72.62 87 LEU A C 1
ATOM 698 O O . LEU A 1 87 ? 15.696 4.934 15.841 1.00 72.62 87 LEU A O 1
ATOM 702 N N . PRO A 1 88 ? 16.242 4.885 13.658 1.00 78.88 88 PRO A N 1
ATOM 703 C CA . PRO A 1 88 ? 17.035 6.107 13.719 1.00 78.88 88 PRO A CA 1
ATOM 704 C C . PRO A 1 88 ? 16.178 7.298 14.164 1.00 78.88 88 PRO A C 1
ATOM 706 O O . PRO A 1 88 ? 15.032 7.422 13.739 1.00 78.88 88 PRO A O 1
ATOM 709 N N . LYS A 1 89 ? 16.743 8.206 14.968 1.00 73.38 89 LYS A N 1
ATOM 710 C CA . LYS A 1 89 ? 16.007 9.364 15.515 1.00 73.38 89 LYS A CA 1
ATOM 711 C C . LYS A 1 89 ? 15.433 10.296 14.443 1.00 73.38 89 LYS A C 1
ATOM 713 O O . LYS A 1 89 ? 14.381 10.884 14.658 1.00 73.38 89 LYS A O 1
ATOM 718 N N . ASP A 1 90 ? 16.091 10.382 13.290 1.00 79.88 90 ASP A N 1
ATOM 719 C CA . ASP A 1 90 ? 15.672 11.236 12.170 1.00 79.88 90 ASP A CA 1
ATOM 720 C C . ASP A 1 90 ? 14.767 10.503 11.164 1.00 79.88 90 ASP A C 1
ATOM 722 O O . ASP A 1 90 ? 14.447 11.024 10.093 1.00 79.88 90 ASP A O 1
ATOM 726 N N . PHE A 1 91 ? 14.373 9.263 11.462 1.00 82.75 91 PHE A N 1
ATOM 727 C CA . PHE A 1 91 ? 13.535 8.476 10.574 1.00 82.75 91 PHE A CA 1
ATOM 728 C C . PHE A 1 91 ? 12.055 8.736 10.851 1.00 82.75 91 PHE A C 1
ATOM 730 O O . PHE A 1 91 ? 11.536 8.398 11.909 1.00 82.75 91 PHE A O 1
ATOM 737 N N . THR A 1 92 ? 11.357 9.279 9.855 1.00 84.44 92 THR A N 1
ATOM 738 C CA . THR A 1 92 ? 9.893 9.367 9.854 1.00 84.44 92 THR A CA 1
ATOM 739 C C . THR A 1 92 ? 9.306 8.230 9.016 1.00 84.44 92 THR A C 1
ATOM 741 O O . THR A 1 92 ? 9.517 8.168 7.796 1.00 84.44 92 THR A O 1
ATOM 744 N N . PHE A 1 93 ? 8.551 7.350 9.669 1.00 86.06 93 PHE A N 1
ATOM 745 C CA . PHE A 1 93 ? 7.772 6.269 9.078 1.00 86.06 93 PHE A CA 1
ATOM 746 C C . PHE A 1 93 ? 6.488 6.816 8.441 1.00 86.06 93 PHE A C 1
ATOM 748 O O . PHE A 1 93 ? 6.260 6.607 7.248 1.00 86.06 93 PHE A O 1
ATOM 755 N N . VAL A 1 94 ? 5.686 7.601 9.174 1.00 88.19 94 VAL A N 1
ATOM 756 C CA . VAL A 1 94 ? 4.429 8.177 8.666 1.00 88.19 94 VAL A CA 1
ATOM 757 C C . VAL A 1 94 ? 4.697 9.557 8.053 1.00 88.19 94 VAL A C 1
ATOM 759 O O . VAL A 1 94 ? 4.458 10.604 8.650 1.00 88.19 94 VAL A O 1
ATOM 762 N N . ARG A 1 95 ? 5.228 9.588 6.824 1.00 84.69 95 ARG A N 1
ATOM 763 C CA . ARG A 1 95 ? 5.683 10.836 6.168 1.00 84.69 95 ARG A CA 1
ATOM 764 C C . ARG A 1 95 ? 4.539 11.722 5.658 1.00 84.69 95 ARG A C 1
ATOM 766 O O . ARG A 1 95 ? 4.111 12.669 6.327 1.00 84.69 95 ARG A O 1
ATOM 773 N N . LYS A 1 96 ? 4.072 11.435 4.438 1.00 81.06 96 LYS A N 1
ATOM 774 C CA . LYS A 1 96 ? 2.968 12.108 3.744 1.00 81.06 96 LYS A CA 1
ATOM 775 C C . LYS A 1 96 ? 1.933 11.044 3.394 1.00 81.06 96 LYS A C 1
ATOM 777 O O . LYS A 1 96 ? 2.286 10.050 2.771 1.00 81.06 96 LYS A O 1
ATOM 782 N N . GLY A 1 97 ? 0.701 11.241 3.844 1.00 70.88 97 GLY A N 1
ATOM 783 C CA . GLY A 1 97 ? -0.435 10.415 3.456 1.00 70.88 97 GLY A CA 1
ATOM 784 C C . GLY A 1 97 ? -1.044 10.940 2.163 1.00 70.88 97 GLY A C 1
ATOM 785 O O . GLY A 1 97 ? -0.918 12.129 1.862 1.00 70.88 97 GLY A O 1
ATOM 786 N N . GLY A 1 98 ? -1.705 10.057 1.420 1.00 74.75 98 GLY A N 1
ATOM 787 C CA . GLY A 1 98 ? -2.379 10.388 0.168 1.00 74.75 98 GLY A CA 1
ATOM 788 C C . GLY A 1 98 ? -1.620 9.919 -1.070 1.00 74.75 98 GLY A C 1
ATOM 789 O O . GLY A 1 98 ? -0.553 9.314 -0.996 1.00 74.75 98 GLY A O 1
ATOM 790 N N . THR A 1 99 ? -2.204 10.190 -2.233 1.00 70.50 99 THR A N 1
ATOM 791 C CA . THR A 1 99 ? -1.731 9.683 -3.523 1.00 70.50 99 THR A CA 1
ATOM 792 C C . THR A 1 99 ? -0.883 10.744 -4.227 1.00 70.50 99 THR A C 1
ATOM 794 O O . THR A 1 99 ? -1.428 11.706 -4.769 1.00 70.50 99 THR A O 1
ATOM 797 N N . SER A 1 100 ? 0.445 10.607 -4.238 1.00 64.88 100 SER A N 1
ATOM 798 C CA . SER A 1 100 ? 1.308 11.462 -5.066 1.00 64.88 100 SER A CA 1
ATOM 799 C C . SER A 1 100 ? 1.549 10.817 -6.434 1.00 64.88 100 SER A C 1
ATOM 801 O O . SER A 1 100 ? 1.909 9.646 -6.541 1.00 64.88 100 SER A O 1
ATOM 803 N N . ARG A 1 101 ? 1.347 11.582 -7.512 1.00 63.19 101 ARG A N 1
ATOM 804 C CA . ARG A 1 101 ? 1.508 11.104 -8.894 1.00 63.19 101 ARG A CA 1
ATOM 805 C C . ARG A 1 101 ? 2.866 11.511 -9.458 1.00 63.19 101 ARG A C 1
ATOM 807 O O . ARG A 1 101 ? 2.960 12.485 -10.191 1.00 63.19 101 ARG A O 1
ATOM 814 N N . GLY A 1 102 ? 3.915 10.764 -9.116 1.00 66.25 102 GLY A N 1
ATOM 815 C CA . GLY A 1 102 ? 5.190 10.798 -9.851 1.00 66.25 102 GLY A CA 1
ATOM 816 C C . GLY A 1 102 ? 5.901 12.156 -9.922 1.00 66.25 102 GLY A C 1
ATOM 817 O O . GLY A 1 102 ? 6.694 12.379 -10.838 1.00 66.25 102 GLY A O 1
ATOM 818 N N . GLU A 1 103 ? 5.629 13.066 -8.984 1.00 70.44 103 GLU A N 1
ATOM 819 C CA . GLU A 1 103 ? 6.314 14.357 -8.91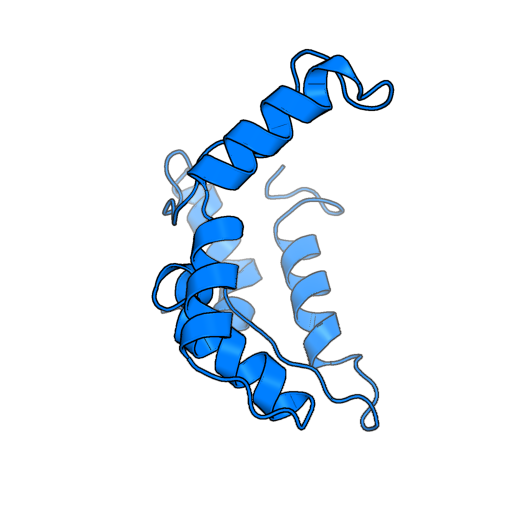0 1.00 70.44 103 GLU A CA 1
ATOM 820 C C . GLU A 1 103 ? 7.829 14.137 -8.784 1.00 70.44 103 GLU A C 1
ATOM 822 O O . GLU A 1 103 ? 8.296 13.404 -7.913 1.00 70.44 103 GLU A O 1
ATOM 827 N N . GLY A 1 104 ? 8.601 14.760 -9.676 1.00 79.88 104 GLY A N 1
ATOM 828 C CA . GLY A 1 104 ? 10.062 14.653 -9.687 1.00 79.88 104 GLY A CA 1
ATOM 829 C C . GLY A 1 104 ? 10.640 13.463 -10.464 1.00 79.88 104 GLY A C 1
ATOM 830 O O . GLY A 1 104 ? 11.850 13.255 -10.403 1.00 79.88 104 GLY A O 1
ATOM 831 N N . ILE A 1 105 ? 9.831 12.699 -11.209 1.00 86.50 105 ILE A N 1
ATOM 832 C CA . ILE A 1 105 ? 10.335 11.645 -12.106 1.00 86.50 105 ILE A CA 1
ATOM 833 C C . ILE A 1 105 ? 10.629 12.234 -13.493 1.00 86.50 105 ILE A C 1
ATOM 835 O O . ILE A 1 105 ? 9.798 12.931 -14.075 1.00 86.50 105 ILE A O 1
ATOM 839 N N . SER A 1 106 ? 11.815 11.949 -14.039 1.00 91.25 106 SER A N 1
ATOM 840 C CA . SER A 1 106 ? 12.197 12.414 -15.376 1.00 91.25 106 SER A CA 1
ATOM 841 C C . SER A 1 106 ? 11.351 11.747 -16.480 1.00 91.25 106 SER A C 1
ATOM 843 O O . SER A 1 106 ? 10.897 10.613 -16.305 1.00 91.25 106 SER A O 1
ATOM 845 N N . PRO A 1 107 ? 11.163 12.383 -17.654 1.00 91.25 107 PRO A N 1
ATOM 846 C CA . PRO A 1 107 ? 10.430 11.768 -18.766 1.00 91.25 107 PRO A CA 1
ATOM 847 C C . PRO A 1 107 ? 11.036 10.439 -19.239 1.00 91.25 107 PRO A C 1
ATOM 849 O O . PRO A 1 107 ? 10.310 9.519 -19.618 1.00 91.25 107 PRO A O 1
ATOM 852 N N . GLU A 1 108 ? 12.366 10.317 -19.193 1.00 92.75 108 GLU A N 1
ATOM 853 C CA . GLU A 1 108 ? 13.066 9.079 -19.541 1.00 92.75 108 GLU A CA 1
ATOM 854 C C . GLU A 1 108 ? 12.737 7.958 -18.547 1.00 92.75 108 GLU A C 1
ATOM 856 O O . GLU A 1 108 ? 12.423 6.835 -18.946 1.00 92.75 108 GLU A O 1
ATOM 861 N N . ASP A 1 109 ? 12.749 8.272 -17.252 1.00 92.50 109 ASP A N 1
ATOM 862 C CA . ASP A 1 109 ? 12.415 7.315 -16.202 1.00 92.50 109 ASP A CA 1
ATOM 863 C C . ASP A 1 109 ? 10.943 6.906 -16.246 1.00 92.50 109 ASP A C 1
ATOM 865 O O . ASP A 1 109 ? 10.640 5.725 -16.091 1.00 92.50 109 ASP A O 1
ATOM 869 N N . LEU A 1 110 ? 10.030 7.843 -16.523 1.00 91.25 110 LEU A N 1
ATOM 870 C CA . LEU A 1 110 ? 8.613 7.536 -16.736 1.00 91.25 110 LEU A CA 1
ATOM 871 C C . LEU A 1 110 ? 8.423 6.581 -17.918 1.00 91.25 110 LEU A C 1
ATOM 873 O O . LEU A 1 110 ? 7.694 5.596 -17.807 1.00 91.25 110 LEU A O 1
ATOM 877 N N . SER A 1 111 ? 9.109 6.832 -19.036 1.00 92.62 111 SER A N 1
ATOM 878 C CA . SER A 1 111 ? 9.082 5.941 -20.201 1.00 92.62 111 SER A CA 1
ATOM 879 C C . SER A 1 111 ? 9.609 4.545 -19.856 1.00 92.62 111 SER A C 1
ATOM 881 O O . SER A 1 111 ? 8.991 3.534 -20.2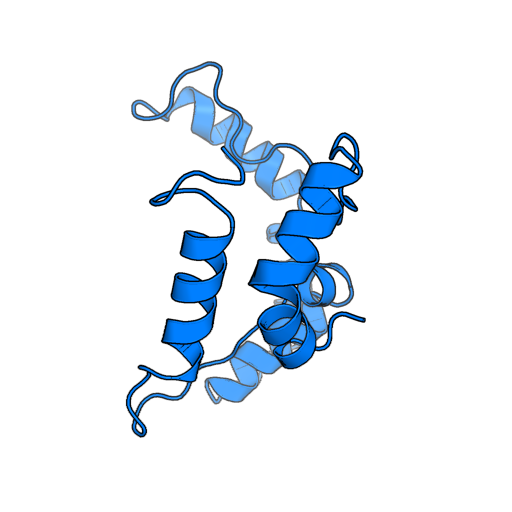00 1.00 92.62 111 SER A O 1
ATOM 883 N N . PHE A 1 112 ? 10.710 4.470 -19.105 1.00 93.50 112 PHE A N 1
ATOM 884 C CA . PHE A 1 112 ? 11.270 3.204 -18.643 1.00 93.50 112 PHE A CA 1
ATOM 885 C C . PHE A 1 112 ? 10.314 2.444 -17.710 1.00 93.50 112 PHE A C 1
ATOM 887 O O . PHE A 1 112 ? 10.108 1.243 -17.900 1.00 93.50 112 PHE A O 1
ATOM 894 N N . ILE A 1 113 ? 9.695 3.132 -16.745 1.00 93.06 113 ILE A N 1
ATOM 895 C CA . ILE A 1 113 ? 8.697 2.556 -15.834 1.00 93.06 113 ILE A CA 1
ATOM 896 C C . ILE A 1 113 ? 7.514 2.015 -16.632 1.00 93.06 113 ILE A C 1
ATOM 898 O O . ILE A 1 113 ? 7.186 0.841 -16.495 1.00 93.06 113 ILE A O 1
ATOM 902 N N . ASN A 1 114 ? 6.930 2.816 -17.524 1.00 92.44 114 ASN A N 1
ATOM 903 C CA . ASN A 1 114 ? 5.793 2.395 -18.342 1.00 92.44 114 ASN A CA 1
ATOM 904 C C . ASN A 1 114 ? 6.134 1.186 -19.219 1.00 92.44 114 ASN A C 1
ATOM 906 O O . ASN A 1 114 ? 5.332 0.262 -19.343 1.00 92.44 114 ASN A O 1
ATOM 910 N N . LYS A 1 115 ? 7.348 1.138 -19.779 1.00 94.31 115 LYS A N 1
ATOM 911 C CA . LYS A 1 115 ? 7.813 -0.006 -20.571 1.00 94.31 115 LYS A CA 1
ATOM 912 C C . LYS A 1 115 ? 7.923 -1.290 -19.744 1.00 94.31 115 LYS A C 1
ATOM 914 O O . LYS A 1 115 ? 7.627 -2.362 -20.263 1.00 94.31 115 LYS A O 1
ATOM 919 N N . ARG A 1 116 ? 8.386 -1.204 -18.494 1.00 94.50 116 ARG A N 1
ATOM 920 C CA . ARG A 1 116 ? 8.634 -2.376 -17.635 1.00 94.50 116 ARG A CA 1
ATOM 921 C C . ARG A 1 116 ? 7.402 -2.818 -16.853 1.00 94.50 116 ARG A C 1
ATOM 923 O O . ARG A 1 116 ? 7.118 -4.008 -16.792 1.00 94.50 116 ARG A O 1
ATOM 930 N N . ALA A 1 117 ? 6.674 -1.870 -16.279 1.00 93.50 117 ALA A N 1
ATOM 931 C CA . ALA A 1 117 ? 5.551 -2.114 -15.386 1.00 93.50 117 ALA A CA 1
ATOM 932 C C . ALA A 1 117 ? 4.182 -1.962 -16.053 1.00 93.50 117 ALA A C 1
ATOM 934 O O . ALA A 1 117 ? 3.200 -2.419 -15.479 1.00 93.50 117 ALA A O 1
ATOM 935 N N . GLY A 1 118 ? 4.081 -1.382 -17.254 1.00 92.25 118 GLY A N 1
ATOM 936 C CA . GLY A 1 118 ? 2.794 -1.027 -17.863 1.00 92.25 118 GLY A CA 1
ATOM 937 C C . GLY A 1 118 ? 1.815 -2.195 -18.002 1.00 92.25 118 GLY A C 1
ATOM 938 O O . GLY A 1 118 ? 0.627 -2.039 -17.737 1.00 92.25 118 GLY A O 1
ATOM 939 N N . THR A 1 119 ? 2.297 -3.391 -18.349 1.00 92.81 119 THR A N 1
ATOM 940 C CA . THR A 1 119 ? 1.449 -4.596 -18.398 1.00 92.81 119 THR A CA 1
ATOM 941 C C . THR A 1 119 ? 0.905 -4.957 -17.017 1.00 92.81 119 THR A C 1
ATOM 943 O O . THR A 1 119 ? -0.284 -5.226 -16.880 1.00 92.81 119 THR A O 1
ATOM 946 N N . MET A 1 120 ? 1.754 -4.912 -15.987 1.00 93.12 120 MET A N 1
ATOM 947 C CA . MET A 1 120 ? 1.356 -5.185 -14.605 1.00 93.12 120 MET A CA 1
ATOM 948 C C . MET A 1 120 ? 0.383 -4.124 -14.079 1.00 93.12 120 MET A C 1
ATOM 950 O O . MET A 1 120 ? -0.637 -4.446 -13.481 1.00 93.12 120 MET A O 1
ATOM 954 N N . MET A 1 121 ? 0.651 -2.852 -14.370 1.00 91.69 121 MET A N 1
ATOM 955 C CA . MET A 1 121 ? -0.225 -1.733 -14.030 1.00 91.69 121 MET A CA 1
ATOM 956 C C . MET A 1 121 ? -1.625 -1.908 -14.637 1.00 91.69 121 MET A C 1
ATOM 958 O O . MET A 1 121 ? -2.620 -1.734 -13.937 1.00 91.69 121 MET A O 1
ATOM 962 N N . LYS A 1 122 ? -1.718 -2.348 -15.897 1.00 92.56 122 LYS A N 1
ATOM 963 C CA . LYS A 1 122 ? -3.005 -2.646 -16.543 1.00 92.56 122 LYS A CA 1
ATOM 964 C C . LYS A 1 122 ? -3.764 -3.788 -15.872 1.00 92.56 122 LYS A C 1
ATOM 966 O O . LYS A 1 122 ? -4.981 -3.697 -15.762 1.00 92.56 122 LYS A O 1
ATOM 971 N N . ILE A 1 123 ? -3.073 -4.833 -15.402 1.00 91.69 123 ILE A N 1
ATOM 972 C CA . ILE A 1 123 ? -3.706 -5.939 -14.657 1.00 91.69 123 ILE A CA 1
ATOM 973 C C . ILE A 1 123 ? -4.401 -5.413 -13.392 1.00 91.69 123 ILE A C 1
ATOM 975 O O . ILE A 1 123 ? -5.508 -5.838 -13.081 1.00 91.69 123 ILE A O 1
ATOM 979 N N . PHE A 1 124 ? -3.798 -4.439 -12.707 1.00 89.44 124 PHE A N 1
ATOM 980 C CA . PHE A 1 124 ? -4.396 -3.777 -11.541 1.00 89.44 124 PHE A CA 1
ATOM 981 C C . PHE A 1 124 ? -5.370 -2.632 -11.898 1.00 89.44 124 PHE A C 1
ATOM 983 O O . PHE A 1 124 ? -5.887 -1.940 -11.015 1.00 89.44 124 PHE A O 1
ATOM 990 N N . GLY A 1 125 ? -5.656 -2.423 -13.186 1.00 88.75 125 GLY A N 1
ATOM 991 C CA . GLY A 1 125 ? -6.619 -1.428 -13.659 1.00 88.75 125 GLY A CA 1
ATOM 992 C C . GLY A 1 125 ? -6.110 0.014 -13.648 1.00 88.75 125 GLY A C 1
ATOM 993 O O . GLY A 1 125 ? -6.920 0.937 -13.643 1.00 88.75 125 GLY A O 1
ATOM 994 N N . TYR A 1 126 ? -4.793 0.232 -13.633 1.00 86.25 126 TYR A N 1
ATOM 995 C CA . TYR A 1 126 ? -4.223 1.556 -13.882 1.00 86.25 126 TYR A CA 1
ATOM 996 C C . TYR A 1 126 ? -4.229 1.845 -15.396 1.00 86.25 126 TYR A C 1
ATOM 998 O O . TYR A 1 126 ? -3.824 0.993 -16.195 1.00 86.25 126 TYR A O 1
ATOM 1006 N N . THR A 1 127 ? -4.702 3.036 -15.778 1.00 69.88 127 THR A N 1
ATOM 1007 C CA . THR A 1 127 ? -4.795 3.529 -17.167 1.00 69.88 127 THR A CA 1
ATOM 1008 C C . THR A 1 127 ? -3.667 4.480 -17.518 1.00 69.88 127 THR A C 1
ATOM 1010 O O . THR A 1 127 ? -3.442 5.407 -16.704 1.00 69.88 127 THR A O 1
#

InterPro domains:
  IPR000863 Sulfotransferase domain [PF00685] (9-98)
  IPR027417 P-loop containing nucleoside triphosphate hydrolase [G3DSA:3.40.50.300] (1-126)
  IPR027417 P-loop containing nucleoside triphosphate hydrolase [SSF52540] (5-127)

Organism: NCBI:txid168935